Protein AF-A0A1F9USH2-F1 (afdb_monomer_lite)

Secondary structure (DSSP, 8-state):
-PPPEEEEEEE--SSS-S-----EEEEEEE-SSS-SEEEEEEGGGEEEPPHHHHHH-TTB-EEESSHHHHHHHHHHHHHHHHHHHHTPPP-----

Radius of gyration: 15.64 Å; chains: 1; bounding box: 34×34×48 Å

Structure (mmCIF, N/CA/C/O backbone):
data_AF-A0A1F9USH2-F1
#
_entry.id   AF-A0A1F9USH2-F1
#
loop_
_atom_site.group_PDB
_atom_site.id
_atom_site.type_symbol
_atom_site.label_atom_id
_atom_site.label_alt_id
_atom_site.label_comp_id
_atom_site.label_asym_id
_atom_site.label_entity_id
_atom_site.label_seq_id
_atom_site.pdbx_PDB_ins_code
_atom_site.Cartn_x
_atom_site.Cartn_y
_atom_site.Cartn_z
_atom_site.occupancy
_atom_site.B_iso_or_equiv
_atom_site.auth_seq_id
_atom_site.auth_comp_id
_atom_site.auth_asym_id
_atom_site.auth_atom_id
_atom_site.pdbx_PDB_model_num
ATOM 1 N N . MET A 1 1 ? -14.033 12.735 0.026 1.00 54.19 1 MET A N 1
ATOM 2 C CA . MET A 1 1 ? -13.080 11.604 0.015 1.00 54.19 1 MET A CA 1
ATOM 3 C C . MET A 1 1 ? -11.876 12.019 0.838 1.00 54.19 1 MET A C 1
ATOM 5 O O . MET A 1 1 ? -11.346 13.090 0.572 1.00 54.19 1 MET A O 1
ATOM 9 N N . SER A 1 2 ? -11.494 11.250 1.858 1.00 65.44 2 SER A N 1
ATOM 10 C CA . SER A 1 2 ? -10.319 11.567 2.679 1.00 65.44 2 SER A CA 1
ATOM 11 C C . SER A 1 2 ? -9.056 11.478 1.825 1.00 65.44 2 SER A C 1
ATOM 13 O O . SER A 1 2 ? -8.873 10.501 1.100 1.00 65.44 2 SER A O 1
ATOM 15 N N . GLN A 1 3 ? -8.206 12.501 1.879 1.00 81.19 3 GLN A N 1
ATOM 16 C CA . GLN A 1 3 ? -6.938 12.506 1.157 1.00 81.19 3 GLN A CA 1
ATOM 17 C C . GLN A 1 3 ? -6.013 11.440 1.760 1.00 81.19 3 GLN A C 1
ATOM 19 O O . GLN A 1 3 ? -5.684 11.498 2.945 1.00 81.19 3 GLN A O 1
ATOM 24 N N . VAL A 1 4 ? -5.633 10.454 0.946 1.00 87.75 4 VAL A N 1
ATOM 25 C CA . VAL A 1 4 ? -4.691 9.393 1.320 1.00 87.75 4 VAL A CA 1
ATOM 26 C C . VAL A 1 4 ? -3.303 9.787 0.837 1.00 87.75 4 VAL A C 1
ATOM 28 O O . VAL A 1 4 ? -3.104 10.023 -0.354 1.00 87.75 4 VAL A O 1
ATOM 31 N N . THR A 1 5 ? -2.343 9.824 1.754 1.00 91.88 5 THR A N 1
ATOM 32 C CA . THR A 1 5 ? -0.930 10.028 1.435 1.00 91.88 5 THR A CA 1
ATOM 33 C C . THR A 1 5 ? -0.220 8.684 1.478 1.00 91.88 5 THR A C 1
ATOM 35 O O . THR A 1 5 ? -0.185 8.032 2.521 1.00 91.88 5 THR A O 1
ATOM 38 N N . LEU A 1 6 ? 0.353 8.271 0.348 1.00 92.56 6 LEU A N 1
ATOM 39 C CA . LEU A 1 6 ? 1.193 7.078 0.258 1.00 92.56 6 LEU A CA 1
ATOM 40 C C . LEU A 1 6 ? 2.633 7.429 0.635 1.00 92.56 6 LEU A C 1
ATOM 42 O O . LEU A 1 6 ? 3.232 8.328 0.049 1.00 92.56 6 LEU A O 1
ATOM 46 N N . TRP A 1 7 ? 3.187 6.705 1.603 1.00 92.81 7 TRP A N 1
ATOM 47 C CA . TRP A 1 7 ? 4.534 6.931 2.128 1.00 92.81 7 TRP A CA 1
ATOM 48 C C . TRP A 1 7 ? 5.566 5.988 1.527 1.00 92.81 7 TRP A C 1
ATOM 50 O O . TRP A 1 7 ? 6.660 6.428 1.167 1.00 92.81 7 TRP A O 1
ATOM 60 N N . SER A 1 8 ? 5.240 4.697 1.447 1.00 93.50 8 SER A N 1
ATOM 61 C CA . SER A 1 8 ? 6.156 3.688 0.924 1.00 93.50 8 SER A CA 1
ATOM 62 C C . SER A 1 8 ? 5.429 2.473 0.359 1.00 93.50 8 SER A C 1
ATOM 64 O O . SER A 1 8 ? 4.289 2.178 0.721 1.00 93.50 8 SER A O 1
ATOM 66 N N . ARG A 1 9 ? 6.120 1.771 -0.540 1.00 92.94 9 ARG A N 1
ATOM 67 C CA . ARG A 1 9 ? 5.757 0.440 -1.034 1.00 92.94 9 ARG A CA 1
ATOM 68 C C . ARG A 1 9 ? 7.024 -0.396 -1.049 1.00 92.94 9 ARG A C 1
ATOM 70 O O . ARG A 1 9 ? 7.897 -0.162 -1.888 1.00 92.94 9 ARG A O 1
ATOM 77 N N . GLU A 1 10 ? 7.145 -1.322 -0.109 1.00 91.06 10 GLU A N 1
ATOM 78 C CA . GLU A 1 10 ? 8.368 -2.099 0.126 1.00 91.06 10 GLU A CA 1
ATOM 79 C C . GLU A 1 10 ? 8.039 -3.575 0.347 1.00 91.06 10 GLU A C 1
ATOM 81 O O . GLU A 1 10 ? 6.906 -3.915 0.679 1.00 91.06 10 GLU A O 1
ATOM 86 N N . LEU A 1 11 ? 9.011 -4.471 0.151 1.00 88.25 11 LEU A N 1
ATOM 87 C CA . LEU A 1 11 ? 8.809 -5.884 0.468 1.00 88.25 11 LEU A CA 1
ATOM 88 C C . LEU A 1 11 ? 8.562 -6.019 1.969 1.00 88.25 11 LEU A C 1
ATOM 90 O O . LEU A 1 11 ? 9.344 -5.526 2.783 1.00 88.25 11 LEU A O 1
ATOM 94 N N . ALA A 1 12 ? 7.493 -6.717 2.333 1.00 81.19 12 ALA A N 1
ATOM 95 C CA . ALA A 1 12 ? 7.212 -7.063 3.715 1.00 81.19 12 ALA A CA 1
ATOM 96 C C . ALA A 1 12 ? 8.116 -8.238 4.120 1.00 81.19 12 ALA A C 1
ATOM 98 O O . ALA A 1 12 ? 7.685 -9.387 4.175 1.00 81.19 12 ALA A O 1
ATOM 99 N N . ALA A 1 13 ? 9.399 -7.960 4.354 1.00 64.56 13 ALA A N 1
ATOM 100 C CA . ALA A 1 13 ? 10.331 -8.948 4.877 1.00 64.56 13 ALA A CA 1
ATOM 101 C C . ALA A 1 13 ? 10.063 -9.159 6.377 1.00 64.56 13 ALA A C 1
ATOM 103 O O . ALA A 1 13 ? 10.165 -8.224 7.168 1.00 64.56 13 ALA A O 1
ATOM 104 N N . GLY A 1 14 ? 9.696 -10.382 6.772 1.00 57.12 14 GLY A N 1
ATOM 105 C CA . GLY 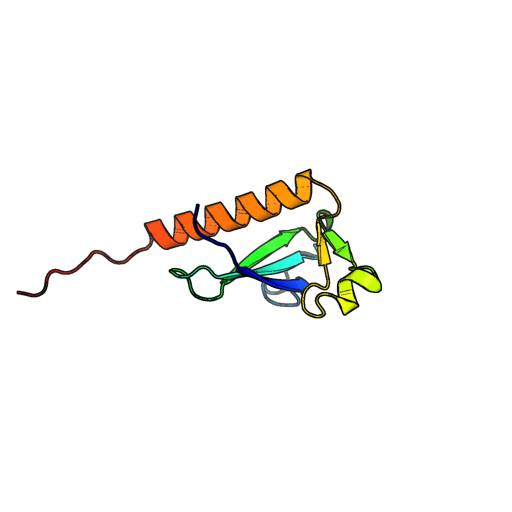A 1 14 ? 9.692 -10.812 8.177 1.00 57.12 14 GLY A CA 1
ATOM 106 C C . GLY A 1 14 ? 8.583 -10.262 9.087 1.00 57.12 14 GLY A C 1
ATOM 107 O O . GLY A 1 14 ? 8.613 -10.533 10.282 1.00 57.12 14 GLY A O 1
ATOM 108 N N . LEU A 1 15 ? 7.589 -9.531 8.566 1.00 53.25 15 LEU A N 1
ATOM 109 C CA . LEU A 1 15 ? 6.480 -8.990 9.377 1.00 53.25 15 LEU A CA 1
ATOM 110 C C . LEU A 1 15 ? 5.447 -10.044 9.820 1.00 53.25 15 LEU A C 1
ATOM 112 O O . LEU A 1 15 ? 4.656 -9.791 10.725 1.00 53.25 15 LEU A O 1
ATOM 116 N N . LEU A 1 16 ? 5.448 -11.222 9.196 1.00 53.38 16 LEU A N 1
ATOM 117 C CA . LEU A 1 16 ? 4.565 -12.344 9.509 1.00 53.38 16 LEU A CA 1
ATOM 118 C C . LEU A 1 16 ? 5.455 -13.584 9.569 1.00 53.38 16 LEU A C 1
ATOM 120 O O . LEU A 1 16 ? 5.900 -14.049 8.524 1.00 53.38 16 LEU A O 1
ATOM 124 N N . GLY A 1 17 ? 5.800 -14.037 10.779 1.00 44.81 17 GLY A N 1
ATOM 125 C CA . GLY A 1 17 ? 6.780 -15.103 11.009 1.00 44.81 17 GLY A CA 1
ATOM 126 C C . GLY A 1 17 ? 6.628 -16.270 10.032 1.00 44.81 17 GLY A C 1
ATOM 127 O O . GLY A 1 17 ? 5.553 -16.849 9.974 1.00 44.81 17 GLY A O 1
ATOM 128 N N . GLU A 1 18 ? 7.695 -16.518 9.260 1.00 45.12 18 GLU A N 1
ATOM 129 C CA . GLU A 1 18 ? 8.098 -17.648 8.386 1.00 45.12 18 GLU A CA 1
ATOM 130 C C . GLU A 1 18 ? 7.074 -18.637 7.773 1.00 45.12 18 GLU A C 1
ATOM 132 O O . GLU A 1 18 ? 7.466 -19.602 7.122 1.00 45.12 18 GLU A O 1
ATOM 137 N N . ALA A 1 19 ? 5.769 -18.408 7.852 1.00 43.31 19 ALA A N 1
ATOM 138 C CA . ALA A 1 19 ? 4.743 -19.309 7.347 1.00 43.31 19 ALA A CA 1
ATOM 139 C C . ALA A 1 19 ? 4.041 -18.710 6.124 1.00 43.31 19 ALA A C 1
ATOM 141 O O . ALA A 1 19 ? 2.904 -18.254 6.206 1.00 43.31 19 ALA A O 1
ATOM 142 N N . ALA A 1 20 ? 4.757 -18.703 4.997 1.00 44.72 20 ALA A N 1
ATOM 143 C CA . ALA A 1 20 ? 4.273 -18.941 3.628 1.00 44.72 20 ALA A CA 1
ATOM 144 C C . ALA A 1 20 ? 5.186 -18.206 2.641 1.00 44.72 20 ALA A C 1
ATOM 146 O O . ALA A 1 20 ? 5.282 -16.983 2.6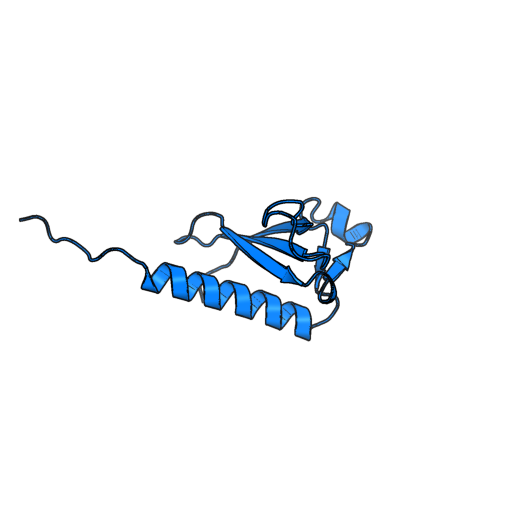75 1.00 44.72 20 ALA A O 1
ATOM 147 N N . GLY A 1 21 ? 5.808 -18.947 1.721 1.00 52.53 21 GLY A N 1
ATOM 148 C CA . GLY A 1 21 ? 6.692 -18.445 0.662 1.00 52.53 21 GLY A CA 1
ATOM 149 C C . GLY A 1 21 ? 6.006 -17.600 -0.420 1.00 52.53 21 GLY A C 1
ATOM 150 O O . GLY A 1 21 ? 6.301 -17.763 -1.598 1.00 52.53 21 GLY A O 1
ATOM 151 N N . ALA A 1 22 ? 5.079 -16.720 -0.045 1.00 63.91 22 ALA A N 1
ATOM 152 C CA . ALA A 1 22 ? 4.493 -15.731 -0.932 1.00 63.91 22 ALA A CA 1
ATOM 153 C C . ALA A 1 22 ? 5.080 -14.365 -0.583 1.00 63.91 22 ALA A C 1
ATOM 155 O O . ALA A 1 22 ? 4.769 -13.806 0.469 1.00 63.91 22 ALA A O 1
ATOM 156 N N . GLU A 1 23 ? 5.910 -13.825 -1.472 1.00 80.81 23 GLU A N 1
ATOM 157 C CA . GLU A 1 23 ? 6.395 -12.452 -1.373 1.00 80.81 23 GLU A CA 1
ATOM 158 C C . GLU A 1 23 ? 5.204 -11.487 -1.234 1.00 80.81 23 GLU A C 1
ATOM 160 O O . GLU A 1 23 ? 4.156 -11.629 -1.881 1.00 80.81 23 GLU A O 1
ATOM 165 N N . ARG A 1 24 ? 5.343 -10.499 -0.349 1.00 89.06 24 ARG A N 1
ATOM 166 C CA . ARG A 1 24 ? 4.308 -9.505 -0.046 1.00 89.06 24 ARG A CA 1
ATOM 167 C C . ARG A 1 24 ? 4.890 -8.103 -0.132 1.00 89.06 24 ARG A C 1
ATOM 169 O O . ARG A 1 24 ? 6.059 -7.899 0.180 1.00 89.06 24 ARG A O 1
ATOM 176 N N . VAL A 1 25 ? 4.051 -7.137 -0.484 1.00 91.06 25 VAL A N 1
ATOM 177 C CA . VAL A 1 25 ? 4.380 -5.708 -0.464 1.00 91.06 25 VAL A CA 1
ATOM 178 C C . VAL A 1 25 ? 3.606 -5.045 0.670 1.00 91.06 25 VAL A C 1
ATOM 180 O O . VAL A 1 25 ? 2.382 -5.156 0.739 1.00 91.06 25 VAL A O 1
ATOM 183 N N . ALA A 1 26 ? 4.321 -4.370 1.565 1.00 93.38 26 ALA A N 1
ATOM 184 C CA . ALA A 1 26 ? 3.753 -3.468 2.553 1.00 93.38 26 ALA A CA 1
ATOM 185 C C . ALA A 1 26 ? 3.562 -2.089 1.912 1.00 93.38 26 ALA A C 1
ATOM 187 O O . ALA A 1 26 ? 4.522 -1.472 1.443 1.00 93.38 26 ALA A O 1
ATOM 188 N N . VAL A 1 27 ? 2.318 -1.619 1.895 1.00 94.12 27 VAL A N 1
ATOM 189 C CA . VAL A 1 27 ? 1.941 -0.288 1.418 1.00 94.12 27 VAL A CA 1
ATOM 190 C C . VAL A 1 27 ? 1.655 0.582 2.628 1.00 94.12 27 VAL A C 1
ATOM 192 O O . VAL A 1 27 ? 0.625 0.415 3.286 1.00 94.12 27 VAL A O 1
ATOM 195 N N . THR A 1 28 ? 2.568 1.504 2.923 1.00 94.44 28 THR A N 1
ATOM 196 C CA . THR A 1 28 ? 2.415 2.442 4.035 1.00 94.44 28 THR A CA 1
ATOM 197 C C . THR A 1 28 ? 1.646 3.665 3.569 1.00 94.44 28 THR A C 1
ATOM 199 O O . THR A 1 28 ? 2.061 4.345 2.628 1.00 94.44 28 THR A O 1
ATOM 202 N N . TYR A 1 29 ? 0.556 3.983 4.254 1.00 94.06 29 TYR A N 1
ATOM 203 C CA . TYR A 1 29 ? -0.283 5.136 3.967 1.00 94.06 29 TYR A CA 1
ATOM 204 C C . TYR A 1 29 ? -0.647 5.881 5.254 1.00 94.06 29 TYR A C 1
ATOM 206 O O . TYR A 1 29 ? -0.539 5.344 6.354 1.00 94.06 29 TYR A O 1
ATOM 214 N N . SER A 1 30 ? -1.078 7.130 5.122 1.00 93.00 30 SER A N 1
ATOM 215 C CA . SER A 1 30 ? -1.709 7.880 6.207 1.00 93.00 30 SER A CA 1
ATOM 216 C C . SER A 1 30 ? -2.837 8.751 5.673 1.00 93.00 30 SER A C 1
ATOM 218 O O . SER A 1 30 ? -2.915 9.044 4.478 1.00 93.00 30 SER A O 1
ATOM 220 N N . THR A 1 31 ? -3.690 9.215 6.576 1.00 89.50 31 THR A N 1
ATOM 221 C CA . THR A 1 31 ? -4.670 10.273 6.301 1.00 89.50 31 THR A CA 1
ATOM 222 C C . THR A 1 31 ? -4.575 11.330 7.405 1.00 89.50 31 THR A C 1
ATOM 224 O O . THR A 1 31 ? -3.900 11.088 8.404 1.00 89.50 31 THR A O 1
ATOM 227 N N . PRO A 1 32 ? -5.242 12.491 7.293 1.00 87.12 32 PRO A N 1
ATOM 228 C CA . PRO A 1 32 ? -5.257 13.469 8.383 1.00 87.12 32 PRO A CA 1
ATOM 229 C C . PRO A 1 32 ? -5.787 12.918 9.717 1.00 87.12 32 PRO A C 1
ATOM 231 O O . PRO A 1 32 ? -5.397 13.406 10.771 1.00 87.12 32 PRO A O 1
ATOM 234 N N . ALA A 1 33 ? -6.662 11.906 9.677 1.00 84.94 33 ALA A N 1
ATOM 235 C CA . ALA A 1 33 ? -7.283 11.312 10.862 1.00 84.94 33 ALA A CA 1
ATOM 236 C C . ALA A 1 33 ? -6.629 9.992 11.308 1.00 84.94 33 ALA A C 1
ATOM 238 O O . ALA A 1 33 ? -6.841 9.552 12.434 1.00 84.94 33 ALA A O 1
ATOM 239 N N . ILE A 1 34 ? -5.861 9.340 10.431 1.00 85.31 34 ILE A N 1
ATOM 240 C CA . ILE A 1 34 ? -5.283 8.016 10.682 1.00 85.31 34 ILE A CA 1
ATOM 241 C C . ILE A 1 34 ? -3.759 8.135 10.571 1.00 85.31 34 ILE A C 1
ATOM 243 O O . ILE A 1 34 ? -3.272 8.473 9.483 1.00 85.31 34 ILE A O 1
ATOM 247 N N . PRO A 1 35 ? -3.000 7.856 11.654 1.00 88.25 35 PRO A N 1
ATOM 248 C CA . PRO A 1 35 ? -1.539 7.893 11.618 1.00 88.25 35 PRO A CA 1
ATOM 249 C C . PRO A 1 35 ? -0.988 6.885 10.594 1.00 88.25 35 PRO A C 1
ATOM 251 O O . PRO A 1 35 ? -1.740 6.041 10.111 1.00 88.25 35 PRO A O 1
ATOM 254 N N . PRO A 1 36 ? 0.307 6.943 10.238 1.00 92.19 36 PRO A N 1
ATOM 255 C CA . PRO A 1 36 ? 0.893 6.009 9.283 1.00 92.19 36 PRO A CA 1
ATOM 256 C C . PRO A 1 36 ? 0.637 4.540 9.645 1.00 92.19 36 PRO A C 1
ATOM 258 O O . PRO A 1 36 ? 0.927 4.099 10.758 1.00 92.19 36 PRO A O 1
ATOM 261 N N . ARG A 1 37 ? 0.087 3.786 8.693 1.00 91.38 37 ARG A N 1
ATOM 262 C CA . ARG A 1 37 ? -0.260 2.363 8.809 1.00 91.38 37 ARG A CA 1
ATOM 263 C C . ARG A 1 37 ? 0.096 1.635 7.525 1.00 91.38 37 ARG A C 1
ATOM 265 O O . ARG A 1 37 ? 0.244 2.260 6.480 1.00 91.38 37 ARG A O 1
ATOM 272 N N . SER A 1 38 ? 0.240 0.317 7.607 1.00 92.44 38 SER A N 1
ATOM 273 C CA . SER A 1 38 ? 0.581 -0.526 6.461 1.00 92.44 38 SER A CA 1
ATOM 274 C C . SER A 1 38 ? -0.515 -1.538 6.167 1.00 92.44 38 SER A C 1
ATOM 276 O O . SER A 1 38 ? -0.944 -2.252 7.071 1.00 92.44 38 SER A O 1
ATOM 278 N N . VAL A 1 39 ? -0.900 -1.654 4.897 1.00 92.56 39 VAL A N 1
ATOM 279 C CA . VAL A 1 39 ? -1.627 -2.825 4.386 1.00 92.56 39 VAL A CA 1
ATOM 280 C C . VAL A 1 39 ? -0.655 -3.742 3.656 1.00 92.56 39 VAL A C 1
ATOM 282 O O . VAL A 1 39 ? 0.285 -3.276 3.012 1.00 92.56 39 VAL A O 1
ATOM 285 N N . VAL A 1 40 ? -0.858 -5.054 3.767 1.00 91.88 40 VAL A N 1
ATOM 286 C CA . VAL A 1 40 ? 0.028 -6.057 3.165 1.00 91.88 40 VAL A CA 1
ATOM 287 C C . VAL A 1 40 ? -0.687 -6.729 2.003 1.00 91.88 40 VAL A C 1
ATOM 289 O O . VAL A 1 40 ? -1.713 -7.384 2.185 1.00 91.88 40 VAL A O 1
ATOM 292 N N . LEU A 1 41 ? -0.125 -6.594 0.806 1.00 91.94 41 LEU A N 1
ATOM 293 C CA . LEU A 1 41 ? -0.718 -7.075 -0.438 1.00 91.94 41 LEU A CA 1
ATOM 294 C C . LEU A 1 41 ? 0.192 -8.100 -1.136 1.00 91.94 41 LEU A C 1
ATOM 296 O O . LEU A 1 41 ? 1.401 -8.125 -0.887 1.00 91.94 41 LEU A O 1
ATOM 300 N N . PRO A 1 42 ? -0.361 -9.000 -1.971 1.00 91.00 42 PRO A N 1
ATOM 301 C CA . PRO A 1 42 ? 0.431 -9.985 -2.705 1.00 91.00 42 PRO A CA 1
ATOM 302 C C . PRO A 1 42 ? 1.430 -9.320 -3.653 1.00 91.00 42 PRO A C 1
ATOM 304 O O . PRO A 1 42 ? 1.040 -8.462 -4.444 1.00 91.00 42 PRO A O 1
ATOM 307 N N . PHE A 1 43 ? 2.690 -9.764 -3.646 1.00 90.06 43 PHE A N 1
ATOM 308 C CA . PHE A 1 43 ? 3.711 -9.258 -4.570 1.00 90.06 43 PHE A CA 1
ATOM 309 C C . PHE A 1 43 ? 3.324 -9.435 -6.042 1.00 90.06 43 PHE A C 1
ATOM 311 O O . PHE A 1 43 ? 3.648 -8.592 -6.868 1.00 90.06 43 PHE A O 1
ATOM 318 N N . SER A 1 44 ? 2.532 -10.462 -6.368 1.00 91.06 44 SER A N 1
ATOM 319 C CA . SER A 1 44 ? 2.034 -10.724 -7.725 1.00 91.06 44 SER A CA 1
ATOM 320 C C . SER A 1 44 ? 1.206 -9.585 -8.338 1.00 91.06 44 SER A C 1
ATOM 322 O O . SER A 1 44 ? 0.970 -9.602 -9.548 1.00 91.06 44 SER A O 1
ATOM 324 N N . ALA A 1 45 ? 0.723 -8.628 -7.537 1.00 93.00 45 ALA A N 1
ATOM 325 C CA . ALA A 1 45 ? 0.019 -7.428 -7.996 1.00 93.00 45 ALA A CA 1
ATOM 326 C C . ALA A 1 45 ? 0.969 -6.261 -8.344 1.00 93.00 45 ALA A C 1
ATOM 328 O O . ALA A 1 45 ? 0.538 -5.248 -8.894 1.00 93.00 45 ALA A O 1
ATOM 329 N N . TYR A 1 46 ? 2.262 -6.400 -8.061 1.00 94.50 46 TYR A N 1
ATOM 330 C CA . TYR A 1 46 ? 3.244 -5.331 -8.164 1.00 94.50 46 TYR A CA 1
ATOM 331 C C . TYR A 1 46 ? 4.325 -5.627 -9.197 1.00 94.50 46 TYR A C 1
ATOM 333 O O . TYR A 1 46 ? 4.597 -6.770 -9.555 1.00 94.50 46 TYR A O 1
ATOM 341 N N . ARG A 1 47 ? 4.963 -4.553 -9.655 1.00 94.56 47 ARG A N 1
ATOM 342 C CA . ARG A 1 47 ? 6.229 -4.571 -10.385 1.00 94.56 47 ARG A CA 1
ATOM 343 C C . ARG A 1 47 ? 7.236 -3.673 -9.684 1.00 94.56 47 ARG A C 1
ATOM 345 O O . ARG A 1 47 ? 6.857 -2.747 -8.964 1.00 94.56 47 ARG A O 1
ATOM 352 N N . GLU A 1 48 ? 8.515 -3.903 -9.939 1.00 93.38 48 GLU A N 1
ATOM 353 C CA . GLU A 1 48 ? 9.551 -2.971 -9.508 1.00 93.38 48 GLU A CA 1
ATOM 354 C C . GLU A 1 48 ? 9.408 -1.602 -10.189 1.00 93.38 48 GLU A C 1
ATOM 356 O O . GLU A 1 48 ? 8.984 -1.478 -11.346 1.00 93.38 48 GLU A O 1
ATOM 361 N N . ALA A 1 49 ? 9.774 -0.562 -9.444 1.00 92.44 49 ALA A N 1
ATOM 362 C CA . ALA A 1 49 ? 9.873 0.797 -9.945 1.00 92.44 49 ALA A CA 1
ATOM 363 C C . ALA A 1 49 ? 10.974 0.906 -11.008 1.00 92.44 49 ALA A C 1
ATOM 365 O O . ALA A 1 49 ? 12.112 0.470 -10.793 1.00 92.44 49 ALA A O 1
ATOM 366 N N . THR A 1 50 ? 10.641 1.551 -12.123 1.00 92.88 50 THR A N 1
ATOM 367 C CA . THR A 1 50 ? 11.589 1.938 -13.172 1.00 92.88 50 THR A CA 1
ATOM 368 C C . THR A 1 50 ? 12.565 3.003 -12.665 1.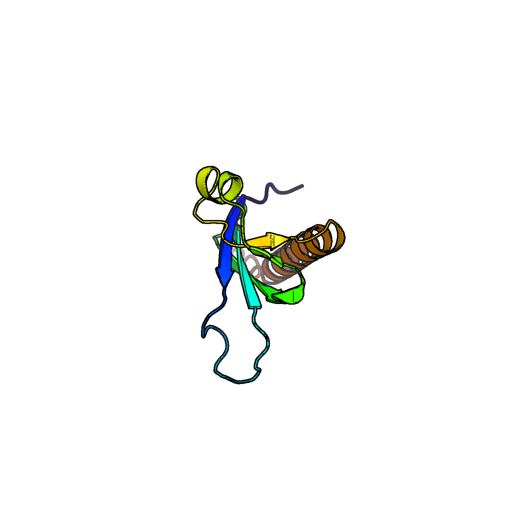00 92.88 50 THR A C 1
ATOM 370 O O . THR A 1 50 ? 12.335 3.646 -11.639 1.00 92.88 50 THR A O 1
ATOM 373 N N . GLY A 1 51 ? 13.656 3.239 -13.402 1.00 90.38 51 GLY A N 1
ATOM 374 C CA . GLY A 1 51 ? 14.652 4.251 -13.030 1.00 90.38 51 GLY A CA 1
ATOM 375 C C . GLY A 1 51 ? 14.050 5.647 -12.818 1.00 90.38 51 GLY A C 1
ATOM 376 O O . GLY A 1 51 ? 14.342 6.288 -11.812 1.00 90.38 51 GLY A O 1
ATOM 377 N N . ALA A 1 52 ? 13.149 6.084 -13.703 1.00 92.00 52 ALA A N 1
ATOM 378 C CA . ALA A 1 52 ? 12.479 7.381 -13.584 1.00 92.00 52 ALA A CA 1
ATOM 379 C C . ALA A 1 52 ? 11.563 7.458 -12.348 1.00 92.00 52 ALA A C 1
ATOM 381 O O . ALA A 1 52 ? 11.562 8.455 -11.629 1.00 92.00 52 ALA A O 1
ATOM 382 N N . GLU A 1 53 ? 10.827 6.384 -12.056 1.00 91.44 53 GLU A N 1
ATOM 383 C CA . GLU A 1 53 ? 9.934 6.316 -10.893 1.00 91.44 53 GLU A CA 1
ATOM 384 C C . GLU A 1 53 ? 10.704 6.320 -9.569 1.00 91.44 53 GLU A C 1
ATOM 386 O O . GLU A 1 53 ? 10.264 6.952 -8.608 1.00 91.44 53 GLU A O 1
ATOM 391 N N . ARG A 1 54 ? 11.873 5.668 -9.522 1.00 88.44 54 ARG A N 1
ATOM 392 C CA . ARG A 1 54 ? 12.760 5.695 -8.348 1.00 88.44 54 ARG A CA 1
ATOM 393 C C . ARG A 1 54 ? 13.323 7.091 -8.085 1.00 88.44 54 ARG A C 1
ATOM 395 O O . ARG A 1 54 ? 13.449 7.472 -6.925 1.00 88.44 54 ARG A O 1
ATOM 402 N N . VAL A 1 55 ? 13.637 7.847 -9.140 1.00 89.12 55 VAL A N 1
ATOM 403 C CA . VAL A 1 55 ? 14.086 9.246 -9.023 1.00 89.12 55 VAL A CA 1
ATOM 404 C C . VAL A 1 55 ? 12.952 10.138 -8.522 1.00 89.12 55 VAL A C 1
ATOM 406 O O . VAL A 1 55 ? 13.181 10.982 -7.661 1.00 89.12 55 VAL A O 1
ATOM 409 N N . ALA A 1 56 ? 11.728 9.929 -9.014 1.00 89.50 56 ALA A N 1
ATOM 410 C CA . ALA A 1 56 ? 10.566 10.689 -8.566 1.00 89.50 56 ALA A CA 1
ATOM 411 C C . ALA A 1 56 ? 10.212 10.401 -7.097 1.00 89.50 56 ALA A C 1
ATOM 413 O O . ALA A 1 56 ? 9.904 11.325 -6.352 1.00 89.50 56 ALA A O 1
ATOM 414 N N . ASN A 1 57 ? 10.257 9.130 -6.675 1.00 88.00 57 ASN A N 1
ATOM 415 C CA . ASN A 1 57 ? 9.921 8.713 -5.313 1.00 88.00 57 ASN A CA 1
ATOM 416 C C . ASN A 1 57 ? 10.729 7.484 -4.873 1.00 88.00 57 ASN A C 1
ATOM 418 O O . ASN A 1 57 ? 10.308 6.342 -5.056 1.00 88.00 57 ASN A O 1
ATOM 422 N N . VAL A 1 58 ? 11.848 7.715 -4.182 1.00 87.38 58 VAL A N 1
ATOM 423 C CA . VAL A 1 58 ? 12.762 6.646 -3.726 1.00 87.38 58 VAL A CA 1
ATOM 424 C C . VAL A 1 58 ? 12.114 5.633 -2.766 1.00 87.38 58 VAL A C 1
ATOM 426 O O . VAL A 1 58 ? 12.549 4.488 -2.676 1.00 87.38 58 VAL A O 1
ATOM 429 N N . ARG A 1 59 ? 11.056 6.038 -2.052 1.00 89.00 59 ARG A N 1
ATOM 430 C CA . ARG A 1 59 ? 10.333 5.201 -1.075 1.00 89.00 59 ARG A CA 1
ATOM 431 C C . ARG A 1 59 ? 9.276 4.288 -1.709 1.00 89.00 59 ARG A C 1
ATOM 433 O O . ARG A 1 59 ? 8.754 3.396 -1.044 1.00 89.00 59 ARG A O 1
ATOM 440 N N . LEU A 1 60 ? 8.956 4.490 -2.986 1.00 91.81 60 LEU A N 1
ATOM 441 C CA . LEU A 1 60 ? 8.014 3.660 -3.734 1.00 91.81 60 LEU A CA 1
ATOM 442 C C . LEU A 1 60 ? 8.808 2.669 -4.588 1.00 91.81 60 LEU A C 1
ATOM 444 O O . LEU A 1 60 ? 9.017 2.884 -5.777 1.00 91.81 60 LEU A O 1
ATOM 448 N N . ARG A 1 61 ? 9.296 1.586 -3.972 1.00 91.12 61 ARG A N 1
ATOM 449 C CA . ARG A 1 61 ? 10.102 0.573 -4.681 1.00 91.12 61 ARG A CA 1
ATOM 450 C C . ARG A 1 61 ? 9.260 -0.299 -5.604 1.00 91.12 61 ARG A C 1
ATOM 452 O O . ARG A 1 61 ? 9.774 -0.809 -6.597 1.00 91.12 61 ARG A O 1
ATOM 459 N N . PHE A 1 62 ? 7.980 -0.438 -5.279 1.00 93.06 62 PHE A N 1
ATOM 460 C CA . PHE A 1 62 ? 7.011 -1.222 -6.029 1.00 93.06 62 PHE A CA 1
ATOM 461 C C . PHE A 1 62 ? 5.862 -0.343 -6.504 1.00 93.06 62 PHE A C 1
ATOM 463 O O . PHE A 1 62 ? 5.445 0.576 -5.805 1.00 93.06 62 PHE A O 1
ATOM 470 N N . TYR A 1 63 ? 5.336 -0.633 -7.688 1.00 94.44 63 TYR A N 1
ATOM 471 C CA . TYR A 1 63 ? 4.151 0.016 -8.243 1.00 94.44 63 TYR A CA 1
ATOM 472 C C . TYR A 1 63 ? 3.147 -1.048 -8.687 1.00 94.44 63 TYR A C 1
ATOM 474 O O . TYR A 1 63 ? 3.573 -2.133 -9.093 1.00 94.44 63 TYR A O 1
ATOM 482 N N . PRO A 1 64 ? 1.832 -0.771 -8.623 1.00 95.44 64 PRO A N 1
ATOM 483 C CA . PRO A 1 64 ? 0.831 -1.656 -9.204 1.00 95.44 64 PRO A CA 1
ATOM 484 C C . PRO A 1 64 ? 1.164 -1.949 -10.668 1.00 95.44 64 PRO A C 1
ATOM 486 O O . PRO A 1 64 ? 1.510 -1.040 -11.428 1.00 95.44 64 PRO A O 1
ATOM 489 N N . LYS A 1 65 ? 1.110 -3.223 -11.059 1.00 95.25 65 LYS A N 1
ATOM 490 C CA . LYS A 1 65 ? 1.491 -3.635 -12.419 1.00 95.25 65 LYS A CA 1
ATOM 491 C C . LYS A 1 65 ? 0.442 -3.266 -13.477 1.00 95.25 65 LYS A C 1
ATOM 493 O O . LYS A 1 65 ? 0.781 -3.148 -14.649 1.00 95.25 65 LYS A O 1
ATOM 498 N N . ASP A 1 66 ? -0.809 -3.093 -13.056 1.00 96.00 66 ASP A N 1
ATOM 499 C CA . ASP A 1 66 ? -1.963 -2.764 -13.889 1.00 96.00 66 ASP A CA 1
ATOM 500 C C . ASP A 1 66 ? -3.031 -2.007 -13.070 1.00 96.00 66 ASP A C 1
ATOM 502 O O . ASP A 1 66 ? -2.883 -1.794 -11.861 1.00 96.00 66 ASP A O 1
ATOM 506 N N . GLN A 1 67 ? -4.109 -1.579 -13.735 1.00 94.88 67 GLN A N 1
ATOM 507 C CA . GLN A 1 67 ? -5.203 -0.847 -13.089 1.00 94.88 67 GLN A CA 1
ATOM 508 C C . GLN A 1 67 ? -5.943 -1.702 -12.051 1.00 94.88 67 GLN A C 1
ATOM 510 O O . GLN A 1 67 ? -6.317 -1.191 -11.001 1.00 94.88 67 GLN A O 1
ATOM 515 N N . ALA A 1 68 ? -6.105 -3.005 -12.297 1.00 95.50 68 ALA A N 1
ATOM 516 C CA . ALA A 1 68 ? -6.794 -3.894 -11.366 1.00 95.50 68 ALA A CA 1
ATOM 517 C C . ALA A 1 68 ? -6.023 -4.025 -10.042 1.00 95.50 68 ALA A C 1
ATOM 519 O O . ALA A 1 68 ? -6.621 -4.024 -8.967 1.00 95.50 68 ALA A O 1
ATOM 520 N N . ALA A 1 69 ? -4.692 -4.072 -10.104 1.00 95.69 69 ALA A N 1
ATOM 521 C CA . ALA A 1 69 ? -3.828 -4.028 -8.934 1.00 95.69 69 ALA A CA 1
ATOM 522 C C . ALA A 1 69 ? -3.918 -2.684 -8.194 1.00 95.69 69 ALA A C 1
ATOM 524 O O . ALA A 1 69 ? -3.938 -2.668 -6.964 1.00 95.69 69 ALA A O 1
ATOM 525 N N . ALA A 1 70 ? -4.007 -1.566 -8.921 1.00 94.75 70 ALA A N 1
ATOM 526 C CA . ALA A 1 70 ? -4.176 -0.248 -8.312 1.00 94.75 70 ALA A CA 1
ATOM 527 C C . ALA A 1 70 ? -5.528 -0.133 -7.586 1.00 94.75 70 ALA A C 1
ATOM 529 O O . ALA A 1 70 ? -5.588 0.337 -6.449 1.00 94.75 70 ALA A O 1
ATOM 530 N N . ASP A 1 71 ? -6.601 -0.629 -8.201 1.00 95.31 71 ASP A N 1
ATOM 531 C CA . ASP A 1 71 ? -7.937 -0.646 -7.606 1.00 95.31 71 ASP A CA 1
ATOM 532 C C . ASP A 1 71 ? -7.996 -1.572 -6.382 1.00 95.31 71 ASP A C 1
ATOM 534 O O . ASP A 1 71 ? -8.618 -1.230 -5.373 1.00 95.31 71 ASP A O 1
ATOM 538 N N . ALA A 1 72 ? -7.309 -2.718 -6.432 1.00 94.00 72 ALA A N 1
ATOM 539 C CA . ALA A 1 72 ? -7.183 -3.632 -5.301 1.00 94.00 72 ALA A CA 1
ATOM 540 C C . ALA A 1 72 ? -6.410 -3.004 -4.127 1.00 94.00 72 ALA A C 1
ATOM 542 O O . ALA A 1 72 ? -6.832 -3.150 -2.980 1.00 94.00 72 ALA A O 1
ATOM 543 N N . GLU A 1 73 ? -5.325 -2.270 -4.398 1.00 95.69 73 GLU A N 1
ATOM 544 C CA . GLU A 1 73 ? -4.583 -1.521 -3.375 1.00 95.69 73 GLU A CA 1
ATOM 545 C C . GLU A 1 73 ? -5.473 -0.464 -2.711 1.00 95.69 73 GLU A C 1
ATOM 547 O O . GLU A 1 73 ? -5.580 -0.417 -1.485 1.00 95.69 73 GLU A O 1
ATOM 552 N N . LEU A 1 74 ? -6.175 0.342 -3.512 1.00 93.94 74 LEU A N 1
ATOM 553 C CA . LEU A 1 74 ? -7.094 1.359 -3.000 1.00 93.94 74 LEU A CA 1
ATOM 554 C C . LEU A 1 74 ? -8.237 0.747 -2.189 1.00 93.94 74 LEU A C 1
ATOM 556 O O . LEU A 1 74 ? -8.621 1.297 -1.156 1.00 93.94 74 LEU A O 1
ATOM 560 N N . LYS A 1 75 ? -8.781 -0.389 -2.636 1.00 94.94 75 LYS A N 1
ATOM 561 C CA . LYS A 1 75 ? -9.807 -1.127 -1.899 1.00 94.94 75 LYS A CA 1
ATOM 562 C C . LYS A 1 75 ? -9.278 -1.604 -0.545 1.00 94.94 75 LYS A C 1
ATOM 564 O O . LYS A 1 75 ? -9.943 -1.374 0.458 1.00 94.94 75 LYS A O 1
ATOM 569 N N . ALA A 1 76 ? -8.085 -2.194 -0.500 1.00 94.31 76 ALA A N 1
ATOM 570 C CA . ALA A 1 76 ? -7.486 -2.668 0.746 1.00 94.31 76 ALA A CA 1
ATOM 571 C C . ALA A 1 76 ? -7.215 -1.527 1.739 1.00 94.31 76 ALA A C 1
ATOM 573 O O . ALA A 1 76 ? -7.480 -1.676 2.930 1.00 94.31 76 ALA A O 1
ATOM 574 N N . ILE A 1 77 ? -6.746 -0.372 1.253 1.00 93.56 77 ILE A N 1
ATOM 575 C CA . ILE A 1 77 ? -6.574 0.831 2.079 1.00 93.56 77 ILE A CA 1
ATOM 576 C C . ILE A 1 77 ? -7.921 1.283 2.655 1.00 93.56 77 ILE A C 1
ATOM 578 O O . ILE A 1 77 ? -8.010 1.554 3.847 1.00 93.56 77 ILE A O 1
ATOM 582 N N . ARG A 1 78 ? -8.984 1.330 1.841 1.00 92.00 78 ARG A N 1
ATOM 583 C CA . ARG A 1 78 ? -10.328 1.712 2.313 1.00 92.00 78 ARG A CA 1
ATOM 584 C C . ARG A 1 78 ? -10.857 0.752 3.374 1.00 92.00 78 ARG A C 1
ATOM 586 O O . ARG A 1 78 ? -11.313 1.207 4.413 1.00 92.00 78 ARG A O 1
ATOM 593 N N . GLU A 1 79 ? -10.731 -0.552 3.152 1.00 92.75 79 GLU A N 1
ATOM 594 C CA . GLU A 1 79 ? -11.155 -1.560 4.129 1.00 92.75 79 GLU A CA 1
ATOM 595 C C . GLU A 1 79 ? -10.379 -1.454 5.452 1.00 92.75 79 GLU A C 1
ATOM 597 O O . GLU A 1 79 ? -10.955 -1.669 6.517 1.00 92.75 79 GLU A O 1
ATOM 602 N N . ASP A 1 80 ? -9.083 -1.120 5.415 1.00 91.94 80 ASP A N 1
ATOM 603 C CA . ASP A 1 80 ? -8.306 -0.853 6.633 1.00 91.94 80 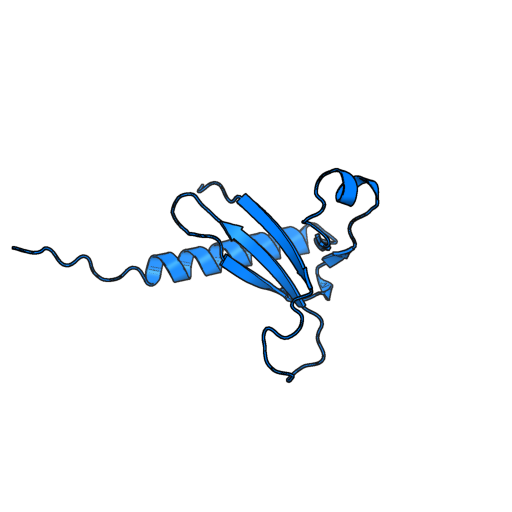ASP A CA 1
ATOM 604 C C . ASP A 1 80 ? -8.786 0.423 7.338 1.00 91.94 80 ASP A C 1
ATOM 606 O O . ASP A 1 80 ? -9.001 0.409 8.550 1.00 91.94 80 ASP A O 1
ATOM 610 N N . MET A 1 81 ? -9.043 1.502 6.592 1.00 89.88 81 MET A N 1
ATOM 611 C CA . MET A 1 81 ? -9.602 2.735 7.152 1.00 89.88 81 MET A CA 1
ATOM 612 C C . MET A 1 81 ? -10.966 2.509 7.814 1.00 89.88 81 MET A C 1
ATOM 614 O O . MET A 1 81 ? -11.192 3.006 8.918 1.00 89.88 81 MET A O 1
ATOM 618 N N . ASP A 1 82 ? -11.851 1.740 7.179 1.00 89.31 82 ASP A N 1
ATOM 619 C CA . ASP A 1 82 ? -13.179 1.422 7.710 1.00 89.31 82 ASP A CA 1
ATOM 620 C C . ASP A 1 82 ? -13.077 0.603 9.005 1.00 89.31 82 ASP A C 1
ATOM 622 O O . ASP A 1 82 ? -13.794 0.870 9.969 1.00 89.31 82 ASP A O 1
ATOM 626 N N . LYS A 1 83 ? -12.131 -0.345 9.083 1.00 87.56 83 LYS A N 1
ATOM 627 C CA . LYS A 1 83 ? -11.851 -1.101 10.317 1.00 87.56 83 LYS A CA 1
ATOM 628 C C . LYS A 1 83 ? -11.341 -0.205 11.441 1.00 87.56 83 LYS A C 1
ATOM 630 O O . LYS A 1 83 ? -11.751 -0.376 12.589 1.00 87.56 83 LYS A O 1
ATOM 635 N N . VAL A 1 84 ? -10.456 0.743 11.129 1.00 85.25 84 VAL A N 1
ATOM 636 C CA . VAL A 1 84 ? -9.949 1.716 12.109 1.00 85.25 84 VAL A CA 1
ATOM 637 C C . VAL A 1 84 ? -11.083 2.609 12.607 1.00 85.25 84 VAL A C 1
ATOM 639 O O . VAL A 1 84 ? -11.209 2.799 13.814 1.00 85.25 84 VAL A O 1
ATOM 642 N N . ALA A 1 85 ? -11.941 3.097 11.709 1.00 79.94 85 ALA A N 1
ATOM 643 C CA . ALA A 1 85 ? -13.097 3.915 12.065 1.00 79.94 85 ALA A CA 1
ATOM 644 C C . ALA A 1 85 ? -14.107 3.146 12.935 1.00 79.94 85 ALA A C 1
ATOM 646 O O . ALA A 1 85 ? -14.593 3.681 13.928 1.00 79.94 85 ALA A O 1
ATOM 647 N N . ALA A 1 86 ? -14.372 1.876 12.613 1.00 77.50 86 ALA A N 1
ATOM 648 C CA . ALA A 1 86 ? -15.238 1.003 13.408 1.00 77.50 86 ALA A CA 1
ATOM 649 C C . ALA A 1 86 ? -14.648 0.643 14.785 1.00 77.50 86 ALA A C 1
ATOM 651 O O . ALA A 1 86 ? -15.391 0.290 15.695 1.00 77.50 86 ALA A O 1
ATOM 652 N N . SER A 1 87 ? -13.324 0.738 14.945 1.00 67.62 87 SER A N 1
ATOM 653 C CA . SER A 1 87 ? -12.620 0.458 16.204 1.00 67.62 87 SER A CA 1
ATOM 654 C C . SER A 1 87 ? -12.419 1.703 17.075 1.00 67.62 87 SER A C 1
ATOM 656 O O . SER A 1 87 ?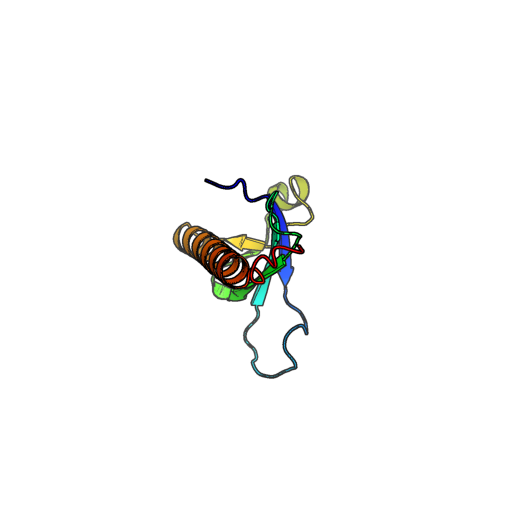 -11.669 1.641 18.052 1.00 67.62 87 SER A O 1
ATOM 658 N N . ALA A 1 88 ? -13.039 2.838 16.732 1.00 63.44 88 ALA A N 1
ATOM 659 C CA . ALA A 1 88 ? -12.984 4.031 17.565 1.00 63.44 88 ALA A CA 1
ATOM 660 C C . ALA A 1 88 ? -13.556 3.708 18.962 1.00 63.44 88 ALA A C 1
ATOM 662 O O . ALA A 1 88 ? -14.674 3.192 19.050 1.00 63.44 88 ALA A O 1
ATOM 663 N N . PRO A 1 89 ? -12.804 3.957 20.055 1.00 60.56 89 PRO A N 1
ATOM 664 C CA . PRO A 1 89 ? -13.305 3.693 21.396 1.00 60.56 89 PRO A CA 1
ATOM 665 C C . PRO A 1 89 ? -14.586 4.504 21.633 1.00 60.56 89 PRO A C 1
ATOM 667 O O . PRO A 1 89 ? -14.692 5.622 21.118 1.00 60.56 89 PRO A O 1
ATOM 670 N N . PRO A 1 90 ? -15.558 3.967 22.393 1.00 62.44 90 PRO A N 1
ATOM 671 C CA . PRO A 1 90 ? -16.761 4.714 22.724 1.00 62.44 90 PRO A CA 1
ATOM 672 C C . PRO A 1 90 ? -16.357 6.039 23.372 1.00 62.44 90 PRO A C 1
ATOM 674 O O . PRO A 1 90 ? -15.521 6.069 24.279 1.00 62.44 90 PRO A O 1
ATOM 677 N N . THR A 1 91 ? -16.930 7.137 22.886 1.00 63.19 91 THR A N 1
ATOM 678 C CA . THR A 1 91 ? -16.793 8.446 23.517 1.00 63.19 91 THR A CA 1
ATOM 679 C C . THR A 1 91 ? -17.368 8.343 24.924 1.00 63.19 91 THR A C 1
ATOM 681 O O . THR A 1 91 ? -18.575 8.214 25.107 1.00 63.19 91 THR A O 1
ATOM 684 N N . LEU A 1 92 ? -16.491 8.345 25.925 1.00 66.69 92 LEU A N 1
ATOM 685 C CA . LEU A 1 92 ? -16.882 8.511 27.316 1.00 66.69 92 LEU A CA 1
ATOM 686 C C . LEU A 1 92 ? -17.103 10.005 27.545 1.00 66.69 92 LEU A C 1
ATOM 688 O O . LEU A 1 92 ? -16.146 10.777 27.580 1.00 66.69 92 LEU A O 1
ATOM 692 N N . GLU A 1 93 ? -18.364 10.410 27.673 1.00 64.81 93 GLU A N 1
ATOM 693 C CA . GLU A 1 93 ? -18.692 11.702 28.268 1.00 64.81 93 GLU A CA 1
ATOM 694 C C . GLU A 1 93 ? -18.292 11.640 29.745 1.00 64.81 93 GLU A C 1
ATOM 696 O O . GLU A 1 93 ? -18.818 10.834 30.515 1.00 64.81 93 GLU A O 1
ATOM 701 N N . VAL A 1 94 ? -17.290 12.434 30.123 1.00 64.38 94 VAL A N 1
ATOM 702 C CA . VAL A 1 94 ? -16.862 12.566 31.519 1.00 64.38 94 VAL A CA 1
ATOM 703 C C . VAL A 1 94 ? -17.732 13.662 32.159 1.00 64.38 94 VAL A C 1
ATOM 705 O O . VAL A 1 94 ? -17.770 14.755 31.589 1.00 64.38 94 VAL A O 1
ATOM 708 N N . PRO A 1 95 ? -18.460 13.380 33.260 1.00 63.94 95 PRO A N 1
ATOM 709 C CA . PRO A 1 95 ? -19.322 14.352 33.940 1.00 63.94 95 PRO A CA 1
ATOM 710 C C . PRO A 1 95 ? -18.546 15.472 34.644 1.00 63.94 95 PRO A C 1
ATOM 712 O O . PRO A 1 95 ? -17.373 15.246 35.025 1.00 63.94 95 PRO A O 1
#

pLDDT: mean 83.73, std 14.59, range [43.31, 96.0]

Foldseek 3Di:
DFDKDWDAWAWPPCPDPPPDPFIWIWTWIATPVGPTDTDIGTCVQWDADDPVRCVVPVRYRIDGPDVVSVVVVVVRVVVVVVVVVVPPPPDDDDD

Sequence (95 aa):
MSQVTLWSRELAAGLLGEAAGAERVAVTYSTPAIPPRSVVLPFSAYREATGAERVANVRLRFYPKDQAAADAELKAIREDMDKVAA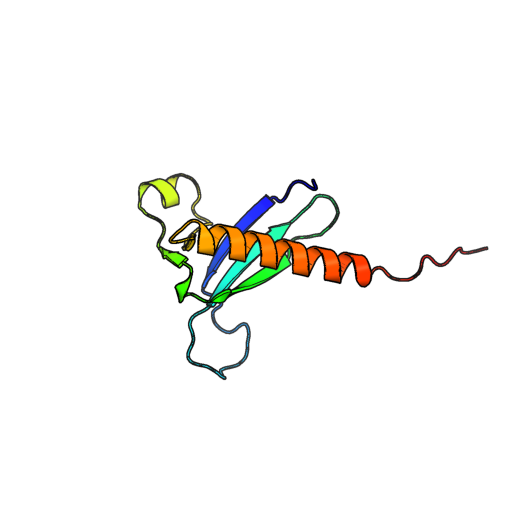SAPPTLEVP